Protein AF-A0A3C1YCY9-F1 (afdb_monomer_lite)

Sequence (108 aa):
TGCSTFREPEIKVVTQIEKTKVPIVARPKPIDLVDTRVYVVTKDNYESFVKEFTEEHGELAYVVLSMKDYENLAINIADLRRYIEQQTEIIVYYENAVKPNPADDTSK

pLDDT: mean 82.08, std 13.17, range [40.16, 96.12]

Secondary structure (DSSP, 8-state):
------PPP------------PPPPPPPPPP-----------TTTHHHHHHHHHHHHSS-------HHHHHHHHHHHHHHHHHHHHHHHHHHHHHHHHSPPTTTGGG-

Structure (mmCIF, N/CA/C/O backbone):
data_AF-A0A3C1YCY9-F1
#
_entry.id   AF-A0A3C1YCY9-F1
#
loop_
_atom_site.group_PDB
_atom_site.id
_atom_site.type_symbol
_atom_site.label_atom_id
_atom_site.label_alt_id
_atom_site.label_comp_id
_atom_site.label_a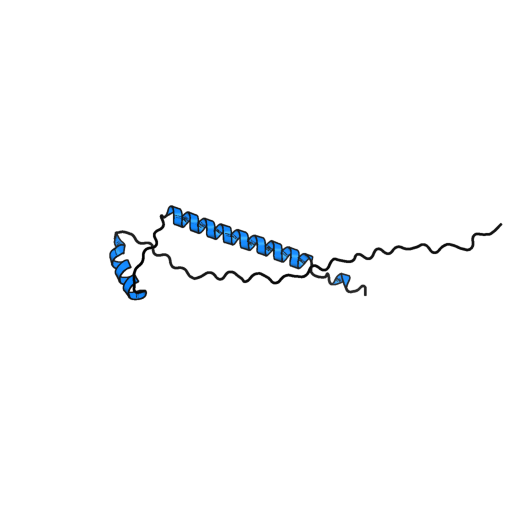sym_id
_atom_site.label_entity_id
_atom_site.label_seq_id
_atom_site.pdbx_PDB_ins_code
_atom_site.Cartn_x
_atom_site.Cartn_y
_atom_site.Cartn_z
_atom_site.occupancy
_atom_site.B_iso_or_equiv
_atom_site.auth_seq_id
_atom_site.auth_comp_id
_atom_site.auth_asym_id
_atom_site.auth_atom_id
_atom_site.pdbx_PDB_model_num
ATOM 1 N N . THR A 1 1 ? 60.550 -8.001 -68.224 1.00 45.94 1 THR A N 1
ATOM 2 C CA . THR A 1 1 ? 59.792 -6.792 -67.839 1.00 45.94 1 THR A CA 1
ATOM 3 C C . THR A 1 1 ? 58.323 -7.078 -68.053 1.00 45.94 1 THR A C 1
ATOM 5 O O . THR A 1 1 ? 57.990 -7.508 -69.144 1.00 45.94 1 THR A O 1
ATOM 8 N N . GLY A 1 2 ? 57.475 -6.891 -67.039 1.00 48.31 2 GLY A N 1
ATOM 9 C CA . GLY A 1 2 ? 56.016 -6.837 -67.216 1.00 48.31 2 GLY A CA 1
ATOM 10 C C . GLY A 1 2 ? 55.253 -8.152 -67.034 1.00 48.31 2 GLY A C 1
ATOM 11 O O . GLY A 1 2 ? 54.862 -8.777 -68.008 1.00 48.31 2 GLY A O 1
ATOM 12 N N . CYS A 1 3 ? 54.964 -8.515 -65.783 1.00 57.62 3 CYS A N 1
ATOM 13 C CA . CYS A 1 3 ? 53.867 -9.427 -65.437 1.00 57.62 3 CYS A CA 1
ATOM 14 C C . CYS A 1 3 ? 53.097 -8.839 -64.238 1.00 57.62 3 CYS A C 1
ATOM 16 O O . CYS A 1 3 ? 53.050 -9.416 -63.161 1.00 57.62 3 CYS A O 1
ATOM 18 N N . SER A 1 4 ? 52.600 -7.607 -64.391 1.00 57.34 4 SER A N 1
ATOM 19 C CA . SER A 1 4 ? 51.994 -6.815 -63.305 1.00 57.34 4 SER A CA 1
ATOM 20 C C . SER A 1 4 ? 50.595 -6.279 -63.640 1.00 57.34 4 SER A C 1
ATOM 22 O O . SER A 1 4 ? 50.161 -5.293 -63.052 1.00 57.34 4 SER A O 1
ATOM 24 N N . THR A 1 5 ? 49.892 -6.873 -64.606 1.00 61.25 5 THR A N 1
ATOM 25 C CA . THR A 1 5 ? 48.594 -6.363 -65.093 1.00 61.25 5 THR A CA 1
ATOM 26 C C . THR A 1 5 ? 47.360 -7.018 -64.478 1.00 61.25 5 THR A C 1
ATOM 28 O O . THR A 1 5 ? 46.266 -6.506 -64.690 1.00 61.25 5 THR A O 1
ATOM 31 N N . PHE A 1 6 ? 47.489 -8.070 -63.668 1.00 61.72 6 PHE A N 1
ATOM 32 C CA . PHE A 1 6 ? 46.357 -8.608 -62.910 1.00 61.72 6 PHE A CA 1
ATOM 33 C C . PHE A 1 6 ? 46.451 -8.153 -61.456 1.00 61.72 6 PHE A C 1
ATOM 35 O O . PHE A 1 6 ? 47.137 -8.758 -60.639 1.00 61.72 6 PHE A O 1
ATOM 42 N N . ARG A 1 7 ? 45.784 -7.035 -61.153 1.00 68.25 7 ARG A N 1
ATOM 43 C CA . ARG A 1 7 ? 45.455 -6.672 -59.772 1.00 68.25 7 ARG A CA 1
ATOM 44 C C . ARG A 1 7 ? 44.339 -7.600 -59.309 1.00 68.25 7 ARG A C 1
ATOM 46 O O . ARG A 1 7 ? 43.274 -7.620 -59.923 1.00 68.25 7 ARG A O 1
ATOM 53 N N . GLU A 1 8 ? 44.596 -8.365 -58.256 1.00 65.81 8 GLU A N 1
ATOM 54 C CA . GLU A 1 8 ? 43.551 -9.118 -57.568 1.00 65.81 8 GLU A CA 1
ATOM 55 C C . GLU A 1 8 ? 42.494 -8.135 -57.042 1.00 65.81 8 GLU A C 1
ATOM 57 O O . GLU A 1 8 ? 42.855 -7.059 -56.552 1.00 65.81 8 GLU A O 1
ATOM 62 N N . PRO A 1 9 ? 41.192 -8.441 -57.188 1.00 69.50 9 PRO A N 1
ATOM 63 C CA . PRO A 1 9 ? 40.148 -7.558 -56.698 1.00 69.50 9 PRO A CA 1
ATOM 64 C C . PRO A 1 9 ? 40.280 -7.426 -55.180 1.00 69.50 9 PRO A C 1
ATOM 66 O O . PRO A 1 9 ? 40.227 -8.415 -54.451 1.00 69.50 9 PRO A O 1
ATOM 69 N N . GLU A 1 10 ? 40.458 -6.194 -54.704 1.00 68.69 10 GLU A N 1
ATOM 70 C CA . GLU A 1 10 ? 40.487 -5.891 -53.277 1.00 68.69 10 GLU A CA 1
ATOM 71 C C . GLU A 1 10 ? 39.133 -6.279 -52.674 1.00 68.69 10 GLU A C 1
ATOM 73 O O . GLU A 1 10 ? 38.099 -5.675 -5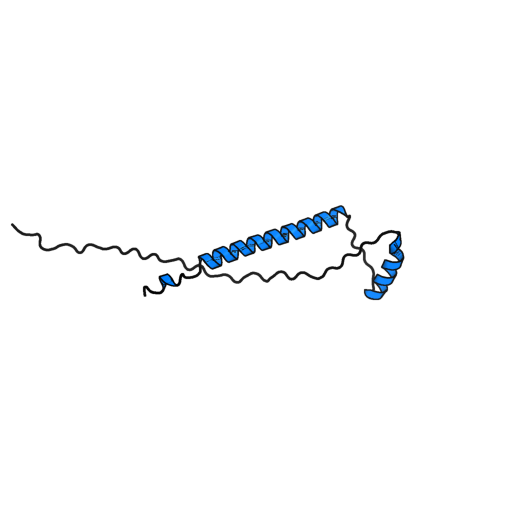2.975 1.00 68.69 10 GLU A O 1
ATOM 78 N N . ILE A 1 11 ? 39.125 -7.327 -51.848 1.00 65.56 11 ILE A N 1
ATOM 79 C CA . ILE A 1 11 ? 37.921 -7.806 -51.170 1.00 65.56 11 ILE A CA 1
ATOM 80 C C . ILE A 1 11 ? 37.538 -6.752 -50.130 1.00 65.56 11 ILE A C 1
ATOM 82 O O . ILE A 1 11 ? 38.013 -6.749 -48.994 1.00 65.56 11 ILE A O 1
ATOM 86 N N . LYS A 1 12 ? 36.687 -5.813 -50.542 1.00 71.25 12 LYS A N 1
ATOM 87 C CA . LYS A 1 12 ? 36.145 -4.778 -49.670 1.00 71.25 12 LYS A CA 1
ATOM 88 C C . LYS A 1 12 ? 35.063 -5.413 -48.805 1.00 71.25 12 LYS A C 1
ATOM 90 O O . LYS A 1 12 ? 33.897 -5.467 -49.185 1.00 71.25 12 LYS A O 1
ATOM 95 N N . VAL A 1 13 ? 35.469 -5.942 -47.655 1.00 71.00 13 VAL A N 1
ATOM 96 C CA . VAL A 1 13 ? 34.545 -6.468 -46.647 1.00 71.00 13 VAL A CA 1
ATOM 97 C C . VAL A 1 13 ? 33.721 -5.310 -46.083 1.00 71.00 13 VAL A C 1
ATOM 99 O O . VAL A 1 13 ? 34.159 -4.562 -45.214 1.00 71.00 13 VAL A O 1
ATOM 102 N N . VAL A 1 14 ? 32.529 -5.105 -46.642 1.00 74.50 14 VAL A N 1
ATOM 103 C CA . VAL A 1 14 ? 31.554 -4.165 -46.090 1.00 74.50 14 VAL A CA 1
ATOM 104 C C . VAL A 1 14 ? 30.913 -4.856 -44.895 1.00 74.50 14 VAL A C 1
ATOM 106 O O . VAL A 1 14 ? 30.135 -5.795 -45.049 1.00 74.50 14 VAL A O 1
ATOM 109 N N . THR A 1 15 ? 31.269 -4.421 -43.692 1.00 73.88 15 THR A N 1
ATOM 110 C CA . THR A 1 15 ? 30.628 -4.888 -42.467 1.00 73.88 15 THR A CA 1
ATOM 111 C C . THR A 1 15 ? 29.237 -4.269 -42.371 1.00 73.88 15 THR A C 1
ATOM 113 O O . THR A 1 15 ? 29.081 -3.082 -42.087 1.00 73.88 15 THR A O 1
ATOM 116 N N . GLN A 1 16 ? 28.205 -5.071 -42.636 1.00 71.25 16 GLN A N 1
ATOM 117 C CA . GLN A 1 16 ? 26.827 -4.660 -42.400 1.00 71.25 16 GLN A CA 1
ATOM 118 C C . GLN A 1 16 ? 26.506 -4.869 -40.919 1.00 71.25 16 GLN A C 1
ATOM 120 O O . GLN A 1 16 ? 26.597 -5.981 -40.402 1.00 71.25 16 GLN A O 1
ATOM 125 N N . ILE A 1 17 ? 26.170 -3.787 -40.218 1.00 74.56 17 ILE A N 1
ATOM 126 C CA . ILE A 1 17 ? 25.755 -3.857 -38.816 1.00 74.56 17 ILE A CA 1
ATOM 127 C C . ILE A 1 17 ? 24.306 -4.348 -38.796 1.00 74.56 17 ILE A C 1
ATOM 129 O O . ILE A 1 17 ? 23.374 -3.568 -38.991 1.00 74.56 17 ILE A O 1
ATOM 133 N N . GLU A 1 18 ? 24.109 -5.647 -38.588 1.00 71.62 18 GLU A N 1
ATOM 134 C CA . GLU A 1 18 ? 22.776 -6.206 -38.389 1.00 71.62 18 GLU A CA 1
ATOM 135 C C . GLU A 1 18 ? 22.340 -5.974 -36.937 1.00 71.62 18 GLU A C 1
ATOM 137 O O . GLU A 1 18 ? 22.895 -6.540 -35.994 1.00 71.62 18 GLU A O 1
ATOM 142 N N . LYS A 1 19 ? 21.357 -5.090 -36.735 1.00 69.62 19 LYS A N 1
ATOM 143 C CA . LYS A 1 19 ? 20.778 -4.852 -35.409 1.00 69.62 19 LYS A CA 1
ATOM 144 C C . LYS A 1 19 ? 19.884 -6.031 -35.027 1.00 69.62 19 LYS A C 1
ATOM 146 O O . LYS A 1 19 ? 18.892 -6.301 -35.706 1.00 69.62 19 LYS A O 1
ATOM 151 N N . THR A 1 20 ? 20.192 -6.687 -33.909 1.00 71.06 20 THR A N 1
ATOM 152 C CA . THR A 1 20 ? 19.331 -7.723 -33.326 1.00 71.06 20 THR A CA 1
ATOM 153 C C . THR A 1 20 ? 17.949 -7.143 -33.027 1.00 71.06 20 THR A C 1
ATOM 155 O O . THR A 1 20 ? 17.809 -6.230 -32.212 1.00 71.06 20 THR A O 1
ATOM 158 N N . LYS A 1 21 ? 16.912 -7.673 -33.682 1.00 72.88 21 LYS A N 1
ATOM 159 C CA . LYS A 1 21 ? 15.519 -7.284 -33.434 1.00 72.88 21 LYS A CA 1
ATOM 160 C C . LYS A 1 21 ? 15.047 -7.908 -32.126 1.00 72.88 21 LYS A C 1
ATOM 162 O O . LYS A 1 21 ? 14.745 -9.098 -32.079 1.00 72.88 21 LYS A O 1
ATOM 167 N N . VAL A 1 22 ? 14.983 -7.105 -31.069 1.00 75.94 22 VAL A N 1
ATOM 168 C CA . VAL A 1 22 ? 14.400 -7.533 -29.795 1.00 75.94 22 VAL A CA 1
ATOM 169 C C . VAL A 1 22 ? 12.877 -7.372 -29.887 1.00 75.94 22 VAL A C 1
ATOM 171 O O . VAL A 1 22 ? 12.408 -6.274 -30.194 1.00 75.94 22 VAL A O 1
ATOM 174 N N . PRO A 1 23 ? 12.086 -8.437 -29.670 1.00 72.62 23 PRO A N 1
ATOM 175 C CA . PRO A 1 23 ? 10.634 -8.326 -29.675 1.00 72.62 23 PRO A CA 1
ATOM 176 C C . PRO A 1 23 ? 10.166 -7.493 -28.477 1.00 72.62 23 PRO A C 1
ATOM 178 O O . PRO A 1 23 ? 10.596 -7.714 -27.346 1.00 72.62 23 PRO A O 1
ATOM 181 N N . ILE A 1 24 ? 9.262 -6.546 -28.724 1.00 72.00 24 ILE A N 1
ATOM 182 C CA . ILE A 1 24 ? 8.628 -5.755 -27.666 1.00 72.00 24 ILE A CA 1
ATOM 183 C C . ILE A 1 24 ? 7.577 -6.646 -27.000 1.00 72.00 24 ILE A C 1
ATOM 185 O O . ILE A 1 24 ? 6.625 -7.086 -27.646 1.00 72.00 24 ILE A O 1
ATOM 189 N N . VAL A 1 25 ? 7.774 -6.947 -25.719 1.00 78.31 25 VAL A N 1
ATOM 190 C CA . VAL A 1 25 ? 6.822 -7.727 -24.919 1.00 78.31 25 VAL A CA 1
ATOM 191 C C . VAL A 1 25 ? 5.653 -6.825 -24.516 1.00 78.31 25 VAL A C 1
ATOM 193 O O . VAL A 1 25 ? 5.830 -5.630 -24.290 1.00 78.31 25 VAL A O 1
ATOM 196 N N . ALA A 1 26 ? 4.445 -7.385 -24.436 1.00 77.94 26 ALA A N 1
ATOM 197 C CA . ALA A 1 26 ? 3.278 -6.642 -23.972 1.00 77.94 26 ALA A CA 1
ATOM 198 C C . ALA A 1 26 ? 3.477 -6.145 -22.530 1.00 77.94 26 ALA A C 1
ATOM 200 O O . ALA A 1 26 ? 3.989 -6.872 -21.675 1.00 77.94 26 ALA A O 1
ATOM 201 N N . ARG A 1 27 ? 3.046 -4.909 -22.258 1.00 81.62 27 ARG A N 1
ATOM 202 C CA . ARG A 1 27 ? 3.123 -4.327 -20.914 1.00 81.62 27 ARG A CA 1
ATOM 203 C C . ARG A 1 27 ? 2.273 -5.126 -19.920 1.00 81.62 27 ARG A C 1
ATOM 205 O O . ARG A 1 27 ? 1.208 -5.625 -20.298 1.00 81.62 27 ARG A O 1
ATOM 212 N N . PRO A 1 28 ? 2.705 -5.224 -18.651 1.00 82.62 28 PRO A N 1
ATOM 213 C CA . PRO A 1 28 ? 1.887 -5.829 -17.612 1.00 82.62 28 PRO A CA 1
ATOM 214 C C . PRO A 1 28 ? 0.578 -5.050 -17.445 1.00 82.62 28 PRO A C 1
ATOM 216 O O . PRO A 1 28 ? 0.510 -3.847 -17.712 1.00 82.62 28 PRO A O 1
ATOM 219 N N . LYS A 1 29 ? -0.469 -5.746 -16.991 1.00 84.31 29 LYS A N 1
ATOM 220 C CA . LYS A 1 29 ? -1.750 -5.109 -16.678 1.00 84.31 29 LYS A CA 1
ATOM 221 C C . LYS A 1 29 ? -1.509 -3.999 -15.638 1.00 84.31 29 LYS A C 1
ATOM 223 O O . LYS A 1 29 ? -0.815 -4.265 -14.654 1.00 84.31 29 LYS A O 1
ATOM 228 N N . PRO A 1 30 ? -2.053 -2.785 -15.838 1.00 80.56 30 PRO A N 1
ATOM 229 C CA . PRO A 1 30 ? -1.911 -1.716 -14.859 1.00 80.56 30 PRO A CA 1
ATOM 230 C C . PRO A 1 30 ? -2.521 -2.134 -13.520 1.00 80.56 30 PRO A C 1
ATOM 232 O O . PRO A 1 30 ? -3.498 -2.889 -13.482 1.00 80.56 30 PRO A O 1
ATOM 235 N N . ILE A 1 31 ? -1.927 -1.645 -12.431 1.00 80.81 31 ILE A N 1
ATOM 236 C CA . ILE A 1 31 ? -2.476 -1.846 -11.095 1.00 80.81 31 ILE A CA 1
ATOM 237 C C . ILE A 1 31 ? -3.753 -1.019 -10.954 1.00 80.81 31 ILE A C 1
ATOM 239 O O . ILE A 1 31 ? -3.769 0.167 -11.279 1.00 80.81 31 ILE A O 1
ATOM 243 N N . ASP A 1 32 ? -4.818 -1.665 -10.495 1.00 82.25 32 ASP A N 1
ATOM 244 C CA . ASP A 1 32 ? -6.078 -1.015 -10.157 1.00 82.25 32 ASP A CA 1
ATOM 245 C C . ASP A 1 32 ? -6.203 -1.027 -8.635 1.00 82.25 32 ASP A C 1
ATOM 247 O O . ASP A 1 32 ? -6.188 -2.094 -8.014 1.00 82.25 32 ASP A O 1
ATOM 251 N N . LEU A 1 33 ? -6.204 0.160 -8.030 1.00 82.12 33 LEU A N 1
ATOM 252 C CA . LEU A 1 33 ? -6.253 0.303 -6.580 1.00 82.12 33 LEU A CA 1
ATOM 253 C C . LEU A 1 33 ? -7.710 0.414 -6.152 1.00 82.12 33 LEU A C 1
ATOM 255 O O . LEU A 1 33 ? -8.426 1.314 -6.583 1.00 82.12 33 LEU A O 1
ATOM 259 N N . VAL A 1 34 ? -8.133 -0.492 -5.275 1.00 85.19 34 VAL A N 1
ATOM 260 C CA . VAL A 1 34 ? -9.479 -0.459 -4.704 1.00 85.19 34 VAL A CA 1
ATOM 261 C C . VAL A 1 34 ? -9.577 0.707 -3.723 1.00 85.19 34 VAL A C 1
ATOM 263 O O . VAL A 1 34 ? -8.720 0.860 -2.848 1.00 85.19 34 VAL A O 1
ATOM 266 N N . ASP A 1 35 ? -10.638 1.504 -3.847 1.00 85.06 35 ASP A N 1
ATOM 267 C CA . ASP A 1 35 ? -10.937 2.565 -2.889 1.00 85.06 35 ASP A CA 1
ATOM 268 C C . ASP A 1 35 ? -11.217 1.952 -1.511 1.00 85.06 35 ASP A C 1
ATOM 270 O O . ASP A 1 35 ? -12.179 1.207 -1.318 1.00 85.06 35 ASP A O 1
ATOM 274 N N . THR A 1 36 ? -10.316 2.211 -0.567 1.00 86.19 36 THR A N 1
ATOM 275 C CA . THR A 1 36 ? -10.332 1.601 0.762 1.00 86.19 36 THR A CA 1
ATOM 276 C C . THR A 1 36 ? -10.539 2.690 1.802 1.00 86.19 36 THR A C 1
ATOM 278 O O . THR A 1 36 ? -9.713 3.592 1.943 1.00 86.19 36 THR A O 1
ATOM 281 N N . ARG A 1 37 ? -11.632 2.595 2.565 1.00 87.88 37 ARG A N 1
ATOM 282 C CA . ARG A 1 37 ? -11.961 3.538 3.643 1.00 87.88 37 ARG A CA 1
ATOM 283 C C . ARG A 1 37 ? -11.410 3.034 4.974 1.00 87.88 37 ARG A C 1
ATOM 285 O O . ARG A 1 37 ? -11.627 1.881 5.337 1.00 87.88 37 ARG A O 1
ATOM 292 N N . VAL A 1 38 ? -10.720 3.905 5.709 1.00 88.31 38 VAL A N 1
ATOM 293 C CA . VAL A 1 38 ? -10.163 3.599 7.035 1.00 88.31 38 VAL A CA 1
ATOM 294 C C . VAL A 1 38 ? -10.933 4.387 8.091 1.00 88.31 38 VAL A C 1
ATOM 296 O O . VAL A 1 38 ? -10.985 5.613 8.031 1.00 88.31 38 VAL A O 1
ATOM 299 N N . TYR A 1 39 ? -11.509 3.684 9.067 1.00 89.75 39 TYR A N 1
ATOM 300 C CA . TYR A 1 39 ? -12.213 4.286 10.199 1.00 89.75 39 TYR A CA 1
ATOM 301 C C . TYR A 1 39 ? -11.332 4.235 11.447 1.00 89.75 39 TYR A C 1
ATOM 303 O O . TYR A 1 39 ? -10.808 3.180 11.803 1.00 89.75 39 TYR A O 1
ATOM 311 N N . VAL A 1 40 ? -11.183 5.374 12.126 1.00 89.62 40 VAL A N 1
ATOM 312 C CA . VAL A 1 40 ? -10.456 5.458 13.398 1.00 89.62 40 VAL A CA 1
ATOM 313 C C . VAL A 1 40 ? -11.465 5.468 14.536 1.00 89.62 40 VAL A C 1
ATOM 315 O O . VAL A 1 40 ? -12.226 6.422 14.711 1.00 89.62 40 VAL A O 1
ATOM 318 N N . VAL A 1 41 ? -11.465 4.389 15.313 1.00 91.44 41 VAL A N 1
ATOM 319 C CA . VAL A 1 41 ? -12.417 4.178 16.402 1.00 91.44 41 VAL A CA 1
ATOM 320 C C . VAL A 1 41 ? -11.697 4.336 17.737 1.00 91.44 41 VAL A C 1
ATOM 322 O O . VAL A 1 41 ? -10.692 3.676 18.004 1.00 91.44 41 VAL A O 1
ATOM 325 N N . THR A 1 42 ? -12.202 5.237 18.571 1.00 92.50 42 THR A N 1
ATOM 326 C CA . THR A 1 42 ? -11.767 5.464 19.948 1.00 92.50 42 THR A CA 1
ATOM 327 C C . THR A 1 42 ? -12.871 5.037 20.911 1.00 92.50 42 THR A C 1
ATOM 329 O O . THR A 1 42 ? -13.979 4.680 20.515 1.00 92.50 42 THR A O 1
ATOM 332 N N . LYS A 1 43 ? -12.585 5.082 22.213 1.00 94.12 43 LYS A N 1
ATOM 333 C CA . LYS A 1 43 ? -13.583 4.761 23.238 1.00 94.12 43 LYS A CA 1
ATOM 334 C C . LYS A 1 43 ? -14.826 5.655 23.144 1.00 94.12 43 LYS A C 1
ATOM 336 O O . LYS A 1 43 ? -15.927 5.177 23.387 1.00 94.12 43 LYS A O 1
ATOM 341 N N . ASP A 1 44 ? -14.645 6.919 22.774 1.00 96.12 44 ASP A N 1
ATOM 342 C CA . ASP A 1 44 ? -15.709 7.923 22.814 1.00 96.12 44 ASP A CA 1
ATOM 343 C C . ASP A 1 44 ? -16.672 7.820 21.620 1.00 96.12 44 ASP A C 1
ATOM 345 O O . ASP A 1 44 ? -17.817 8.247 21.730 1.00 96.12 44 ASP A O 1
ATOM 349 N N . ASN A 1 45 ? -16.237 7.242 20.491 1.00 94.81 45 ASN A N 1
ATOM 350 C CA . ASN A 1 45 ? -17.047 7.113 19.270 1.00 94.81 45 ASN A CA 1
ATOM 351 C C . ASN A 1 45 ? -17.460 5.665 18.944 1.00 94.81 45 ASN A C 1
ATOM 353 O O . ASN A 1 45 ? -18.086 5.423 17.913 1.00 94.81 45 ASN A O 1
ATOM 357 N N . TYR A 1 46 ? -17.113 4.704 19.804 1.00 94.81 46 TYR A N 1
ATOM 358 C CA . TYR A 1 46 ? -17.331 3.283 19.543 1.00 94.81 46 TYR A CA 1
ATOM 359 C C . TYR A 1 46 ? -18.814 2.941 19.364 1.00 94.81 46 TYR A C 1
ATOM 361 O O . TYR A 1 46 ? -19.182 2.292 18.389 1.00 94.81 46 TYR A O 1
ATOM 369 N N . GLU A 1 47 ? -19.681 3.409 20.267 1.00 94.88 47 GLU A N 1
ATOM 370 C CA . GLU A 1 47 ? -21.112 3.080 20.223 1.00 94.88 47 GLU A CA 1
ATOM 371 C C . GLU A 1 47 ? -21.808 3.651 18.981 1.00 94.88 47 GLU A C 1
ATOM 373 O O . GLU A 1 47 ? -22.591 2.950 18.336 1.00 94.88 47 GLU A O 1
ATOM 378 N N . SER A 1 48 ? -21.494 4.896 18.607 1.00 94.25 48 SER A N 1
ATOM 379 C CA . SER A 1 48 ? -22.023 5.509 17.384 1.00 94.25 48 SER A CA 1
ATOM 380 C C . SER A 1 48 ? -21.501 4.802 16.137 1.00 94.25 48 SER A C 1
ATOM 382 O O . SER A 1 48 ? -22.284 4.502 15.241 1.00 94.25 48 SER A O 1
ATOM 384 N N . PHE A 1 49 ? -20.209 4.455 16.114 1.00 94.75 49 PHE A N 1
ATOM 385 C CA . PHE A 1 49 ? -19.603 3.734 14.998 1.00 94.75 49 PHE A CA 1
ATOM 386 C C . PHE A 1 49 ? -20.263 2.372 14.771 1.00 94.75 49 PHE A C 1
ATOM 388 O O . PHE A 1 49 ? -20.636 2.062 13.646 1.00 94.75 49 PHE A O 1
ATOM 395 N N . VAL A 1 50 ? -20.449 1.570 15.825 1.00 94.31 50 VAL A N 1
ATOM 396 C CA . VAL A 1 50 ? -21.082 0.245 15.709 1.00 94.31 50 VAL A CA 1
ATOM 397 C C . VAL A 1 50 ? -22.486 0.368 15.125 1.00 94.31 50 VAL A C 1
ATOM 399 O O . VAL A 1 50 ? -22.844 -0.409 14.240 1.00 94.31 50 VAL A O 1
ATOM 402 N N . LYS A 1 51 ? -23.267 1.352 15.585 1.00 94.69 51 LYS A N 1
ATOM 403 C CA . LYS A 1 51 ? -24.625 1.581 15.089 1.00 94.69 51 LYS A CA 1
ATOM 404 C C . LYS A 1 51 ? -24.625 1.954 13.603 1.00 94.69 51 LYS A C 1
ATOM 406 O O . LYS A 1 51 ? -25.263 1.267 12.814 1.00 94.69 51 LYS A O 1
ATOM 411 N N . GLU A 1 52 ? -23.885 2.995 13.230 1.00 93.19 52 GLU A N 1
ATOM 412 C CA . GLU A 1 52 ? -23.840 3.505 11.853 1.00 93.19 52 GLU A CA 1
ATOM 413 C C . GLU A 1 52 ? -23.269 2.466 10.879 1.00 93.19 52 GLU A C 1
ATOM 415 O O . GLU A 1 52 ? -23.831 2.232 9.810 1.00 93.19 52 GLU A O 1
ATOM 420 N N . PHE A 1 53 ? -22.197 1.775 11.274 1.00 94.25 53 PHE A N 1
ATOM 421 C CA . PHE A 1 53 ? -21.556 0.764 10.437 1.00 94.25 53 PHE A CA 1
ATOM 422 C C . PHE A 1 53 ? -22.465 -0.448 10.206 1.00 94.25 53 PHE A C 1
ATOM 424 O O . PHE A 1 53 ? -22.540 -0.959 9.091 1.00 94.25 53 PHE A O 1
ATOM 431 N N . THR A 1 54 ? -23.182 -0.899 11.240 1.00 94.00 54 THR A N 1
ATOM 432 C CA . THR A 1 54 ? -24.120 -2.029 11.121 1.00 94.00 54 THR A CA 1
ATOM 433 C C . THR A 1 54 ? -25.330 -1.651 10.258 1.00 94.00 54 THR A C 1
ATOM 435 O O . THR A 1 54 ? -25.804 -2.465 9.468 1.00 94.00 54 THR A O 1
ATOM 438 N N . GLU A 1 55 ? -25.815 -0.408 10.363 1.00 95.25 55 GLU A N 1
ATOM 439 C CA . GLU A 1 55 ? -26.908 0.111 9.529 1.00 95.25 55 GLU A CA 1
ATOM 440 C C . GLU A 1 55 ? -26.512 0.225 8.043 1.00 95.25 55 GLU A C 1
ATOM 442 O O . GLU A 1 55 ? -27.327 -0.097 7.176 1.00 95.25 55 GLU A O 1
ATOM 447 N N . GLU A 1 56 ? -25.276 0.638 7.731 1.00 92.69 56 GLU A N 1
ATOM 448 C CA . GLU A 1 56 ? -24.797 0.793 6.344 1.00 92.69 56 GLU A CA 1
ATOM 449 C C . GLU A 1 56 ? -24.320 -0.529 5.713 1.00 92.69 56 GLU A C 1
ATOM 451 O O . GLU A 1 56 ? -24.527 -0.763 4.519 1.00 92.69 56 GLU A O 1
ATOM 456 N N . HIS A 1 57 ? -23.659 -1.395 6.488 1.00 90.19 57 HIS A N 1
ATOM 457 C CA . HIS A 1 57 ? -22.894 -2.535 5.963 1.00 90.19 57 HIS A CA 1
ATOM 458 C C . HIS A 1 57 ? -23.355 -3.911 6.468 1.00 90.19 57 HIS A C 1
ATOM 460 O O . HIS A 1 57 ? -22.901 -4.930 5.942 1.00 90.19 57 HIS A O 1
ATOM 466 N N . GLY A 1 58 ? -24.281 -3.973 7.429 1.00 91.31 58 GLY A N 1
ATOM 467 C CA . GLY A 1 58 ? -24.802 -5.227 7.971 1.00 91.31 58 GLY A CA 1
ATOM 468 C C . GLY A 1 58 ? -23.954 -5.770 9.120 1.00 91.31 58 GLY A C 1
ATOM 469 O O . GLY A 1 58 ? -23.876 -5.160 10.176 1.00 91.31 58 GLY A O 1
ATOM 470 N N . GLU A 1 59 ? -23.369 -6.957 8.967 1.00 90.69 59 GLU A N 1
ATOM 471 C CA . GLU A 1 59 ? -22.651 -7.621 10.063 1.00 90.69 59 GLU A CA 1
ATOM 472 C C . GLU A 1 59 ? -21.281 -6.981 10.343 1.00 90.69 59 GLU A C 1
ATOM 474 O O . GLU A 1 59 ? -20.537 -6.619 9.431 1.00 90.69 59 GLU A O 1
ATOM 479 N N . LEU A 1 60 ? -20.930 -6.869 11.627 1.00 89.38 60 LEU A N 1
ATOM 480 C CA . LEU A 1 60 ? -19.693 -6.240 12.074 1.00 89.38 60 LEU A CA 1
ATOM 481 C C . LEU A 1 60 ? -18.616 -7.283 12.393 1.00 89.38 60 LEU A C 1
ATOM 483 O O . LEU A 1 60 ? -18.750 -8.071 13.329 1.00 8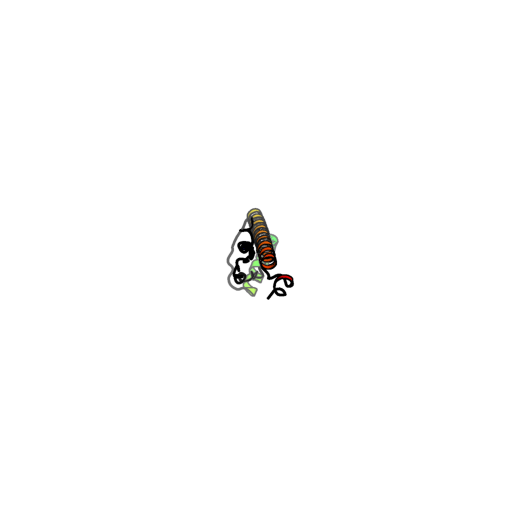9.38 60 LEU A O 1
ATOM 487 N N . ALA A 1 61 ? -17.505 -7.225 11.662 1.00 90.06 61 ALA A N 1
ATOM 488 C CA . ALA A 1 61 ? -16.297 -7.996 11.932 1.00 90.06 61 ALA A CA 1
ATOM 489 C C . ALA A 1 61 ? -15.102 -7.054 12.111 1.00 90.06 61 ALA A C 1
ATOM 491 O O . ALA A 1 61 ? -14.937 -6.089 11.366 1.00 90.06 61 ALA A O 1
ATOM 492 N N . TYR A 1 62 ? -14.247 -7.345 13.090 1.00 89.19 62 TYR A N 1
ATOM 493 C CA . TYR A 1 62 ? -13.089 -6.511 13.398 1.00 89.19 62 TYR A CA 1
ATOM 494 C C . TYR A 1 62 ? -11.807 -7.119 12.839 1.00 89.19 62 TYR A C 1
ATOM 496 O O . TYR A 1 62 ? -11.432 -8.238 13.185 1.00 89.19 62 TYR A O 1
ATOM 504 N N . VAL A 1 63 ? -11.089 -6.331 12.043 1.00 88.69 63 VAL A N 1
ATOM 505 C CA . VAL A 1 63 ? -9.676 -6.557 11.733 1.00 88.69 63 VAL A CA 1
ATOM 506 C C . VAL A 1 63 ? -8.900 -5.453 12.432 1.00 88.69 63 VAL A C 1
ATOM 508 O O . VAL A 1 63 ? -9.100 -4.275 12.144 1.00 88.69 63 VAL A O 1
ATOM 511 N N . VAL A 1 64 ? -8.055 -5.824 13.393 1.00 90.56 64 VAL A N 1
ATOM 512 C CA . VAL A 1 64 ? -7.371 -4.860 14.260 1.00 90.56 64 VAL A CA 1
ATOM 513 C C . VAL A 1 64 ? -5.884 -4.854 13.949 1.00 90.56 64 VAL A C 1
ATOM 515 O O . VAL A 1 64 ? -5.231 -5.895 13.967 1.00 90.56 64 VAL A O 1
ATOM 518 N N . LEU A 1 65 ? -5.355 -3.660 13.698 1.00 90.81 65 LEU A N 1
ATOM 519 C CA . LEU A 1 65 ? -3.930 -3.388 13.567 1.00 90.81 65 LEU A CA 1
ATOM 520 C C . LEU A 1 65 ? -3.529 -2.390 14.652 1.00 90.81 65 LEU A C 1
ATOM 522 O O . LEU A 1 65 ? -4.297 -1.480 14.978 1.00 90.81 65 LEU A O 1
ATOM 526 N N . SER A 1 66 ? -2.323 -2.532 15.204 1.00 93.38 66 SER A N 1
ATOM 527 C CA . SER A 1 66 ? -1.763 -1.447 16.011 1.00 93.38 66 SER A CA 1
ATOM 528 C C . SER A 1 66 ? -1.458 -0.243 15.108 1.00 93.38 66 SER A C 1
ATOM 530 O O . SER A 1 66 ? -1.226 -0.405 13.908 1.00 93.38 66 SER A O 1
ATOM 532 N N . MET A 1 67 ? -1.419 0.971 15.669 1.00 89.94 67 MET A N 1
ATOM 533 C CA . MET A 1 67 ? -1.076 2.172 14.885 1.00 89.94 67 MET A CA 1
ATOM 534 C C . MET A 1 67 ? 0.287 2.029 14.201 1.00 89.94 67 MET A C 1
ATOM 536 O O . MET A 1 67 ? 0.437 2.366 13.032 1.00 89.94 67 MET A O 1
ATOM 540 N N . LYS A 1 68 ? 1.253 1.425 14.900 1.00 93.56 68 LYS A N 1
ATOM 541 C CA . LYS A 1 68 ? 2.582 1.148 14.356 1.00 93.56 68 LYS A CA 1
ATOM 542 C C . LYS A 1 68 ? 2.538 0.170 13.179 1.00 93.56 68 LYS A C 1
ATOM 544 O O . LYS A 1 68 ? 3.258 0.355 12.204 1.00 93.56 68 LYS A O 1
ATOM 549 N N . ASP A 1 69 ? 1.701 -0.863 13.247 1.00 94.94 69 ASP A N 1
ATOM 550 C CA . ASP A 1 69 ? 1.573 -1.828 12.149 1.00 94.94 69 ASP A CA 1
ATOM 551 C C . ASP A 1 69 ? 0.886 -1.211 10.928 1.00 94.94 69 ASP A C 1
ATOM 553 O O . ASP A 1 69 ? 1.283 -1.493 9.798 1.00 94.94 69 ASP A O 1
ATOM 557 N N . TYR A 1 70 ? -0.091 -0.325 11.145 1.00 91.88 70 TYR A N 1
ATOM 558 C CA . TYR A 1 70 ? -0.715 0.442 10.068 1.00 91.88 70 TYR A CA 1
ATOM 559 C C . TYR A 1 70 ? 0.291 1.371 9.370 1.00 91.88 70 TYR A C 1
ATOM 561 O O . TYR A 1 70 ? 0.360 1.386 8.142 1.00 91.88 70 TYR A O 1
ATOM 569 N N . GLU A 1 71 ? 1.120 2.090 10.134 1.00 91.88 71 GLU A N 1
ATOM 570 C CA . GLU A 1 71 ? 2.202 2.918 9.585 1.00 91.88 71 GLU A CA 1
ATOM 571 C C . GLU A 1 71 ? 3.188 2.084 8.758 1.00 91.88 71 GLU A C 1
ATOM 573 O O . GLU A 1 71 ? 3.509 2.444 7.625 1.00 91.88 71 GLU A O 1
ATOM 578 N N . ASN A 1 72 ? 3.618 0.933 9.284 1.00 95.88 72 ASN A N 1
ATOM 579 C CA . ASN A 1 72 ? 4.511 0.024 8.566 1.00 95.88 72 ASN A CA 1
ATOM 580 C C . ASN A 1 72 ? 3.883 -0.472 7.255 1.00 95.88 72 ASN A C 1
ATOM 582 O O . ASN A 1 72 ? 4.554 -0.522 6.225 1.00 95.88 72 ASN A O 1
ATOM 586 N N . LEU A 1 73 ? 2.593 -0.819 7.270 1.00 93.25 73 LEU A N 1
ATOM 587 C CA . LEU A 1 73 ? 1.867 -1.235 6.072 1.00 93.25 73 LEU A CA 1
ATOM 588 C C . LEU A 1 73 ? 1.797 -0.102 5.042 1.00 93.25 73 LEU A C 1
ATOM 590 O O . LEU A 1 73 ? 2.053 -0.339 3.861 1.00 93.25 73 LEU A O 1
ATOM 594 N N . ALA A 1 74 ? 1.509 1.126 5.477 1.00 91.69 74 ALA A N 1
ATOM 595 C CA . ALA A 1 74 ? 1.469 2.291 4.597 1.00 91.69 74 ALA A CA 1
ATOM 596 C C . ALA A 1 74 ? 2.837 2.567 3.948 1.00 91.69 74 ALA A C 1
ATOM 598 O O . ALA A 1 74 ? 2.908 2.809 2.740 1.00 91.69 74 ALA A O 1
ATOM 599 N N . ILE A 1 75 ? 3.924 2.455 4.720 1.00 95.50 75 ILE A N 1
ATOM 600 C CA . ILE A 1 75 ? 5.299 2.581 4.212 1.00 95.50 75 ILE A CA 1
ATOM 601 C C . ILE A 1 75 ? 5.594 1.483 3.183 1.00 95.50 75 ILE A C 1
ATOM 603 O O . ILE A 1 75 ? 6.075 1.783 2.092 1.00 95.50 75 ILE A O 1
ATOM 607 N N . ASN A 1 76 ? 5.238 0.229 3.477 1.00 93.88 76 ASN A N 1
ATOM 608 C CA . ASN A 1 76 ? 5.449 -0.890 2.556 1.00 93.88 76 ASN A CA 1
ATOM 609 C C . ASN A 1 76 ? 4.715 -0.686 1.222 1.00 93.88 76 ASN A C 1
ATOM 611 O O . ASN A 1 76 ? 5.282 -0.939 0.160 1.00 93.88 76 ASN A O 1
ATOM 615 N N . ILE A 1 77 ? 3.468 -0.202 1.252 1.00 92.19 77 ILE A N 1
ATOM 616 C CA . ILE A 1 77 ? 2.704 0.098 0.030 1.00 92.19 77 ILE A CA 1
ATOM 617 C C . ILE A 1 77 ? 3.357 1.242 -0.756 1.00 92.19 77 ILE A C 1
ATOM 619 O O . ILE A 1 77 ? 3.458 1.160 -1.983 1.00 92.19 77 ILE A O 1
ATOM 623 N N . ALA A 1 78 ? 3.829 2.287 -0.074 1.00 93.00 78 ALA A N 1
ATOM 624 C CA . ALA A 1 78 ? 4.533 3.392 -0.720 1.00 93.00 78 ALA A CA 1
ATOM 625 C C . ALA A 1 78 ? 5.830 2.927 -1.406 1.00 93.00 78 ALA A C 1
ATOM 627 O O . ALA A 1 78 ? 6.095 3.309 -2.549 1.00 93.00 78 ALA A O 1
ATOM 628 N N . ASP A 1 79 ? 6.602 2.053 -0.758 1.00 95.31 79 ASP A N 1
ATOM 629 C CA . ASP A 1 79 ? 7.820 1.486 -1.341 1.00 95.31 79 ASP A CA 1
ATOM 630 C C . ASP A 1 79 ? 7.534 0.556 -2.523 1.00 95.31 79 ASP A C 1
ATOM 632 O O . ASP A 1 79 ? 8.235 0.619 -3.536 1.00 95.31 79 ASP A O 1
ATOM 636 N N . LEU A 1 80 ? 6.479 -0.260 -2.446 1.00 93.06 80 LEU A N 1
ATOM 637 C CA . LEU A 1 80 ? 6.038 -1.083 -3.574 1.00 93.06 80 LEU A CA 1
ATOM 638 C C . LEU A 1 80 ? 5.627 -0.223 -4.769 1.00 93.06 80 LEU A C 1
ATOM 640 O O . LEU A 1 80 ? 6.035 -0.506 -5.896 1.00 93.06 80 LEU A O 1
ATOM 644 N N . ARG A 1 81 ? 4.865 0.852 -4.535 1.00 90.50 81 ARG A N 1
ATOM 645 C CA . ARG A 1 81 ? 4.489 1.802 -5.588 1.00 90.50 81 ARG A CA 1
ATOM 646 C C . ARG A 1 81 ? 5.724 2.411 -6.246 1.00 90.50 81 ARG A C 1
ATOM 648 O O . ARG A 1 81 ? 5.844 2.362 -7.469 1.00 90.50 81 ARG A O 1
ATOM 655 N N . ARG A 1 82 ? 6.665 2.910 -5.440 1.00 92.88 82 ARG A N 1
ATOM 656 C CA . ARG A 1 82 ? 7.939 3.463 -5.919 1.00 92.88 82 ARG A CA 1
ATOM 657 C C . ARG A 1 82 ? 8.719 2.446 -6.754 1.00 92.88 82 ARG A C 1
ATOM 659 O O . ARG A 1 82 ? 9.232 2.788 -7.815 1.00 92.88 82 ARG A O 1
ATOM 666 N N . TYR A 1 83 ? 8.803 1.199 -6.294 1.00 93.75 83 TYR A N 1
ATOM 667 C CA . TYR A 1 83 ? 9.483 0.129 -7.022 1.00 93.75 83 TYR A CA 1
ATOM 668 C C . TYR A 1 83 ? 8.837 -0.131 -8.393 1.00 93.75 83 TYR A C 1
ATOM 670 O O . TYR A 1 83 ? 9.542 -0.211 -9.397 1.00 93.75 83 TYR A O 1
ATOM 678 N N . ILE A 1 84 ? 7.503 -0.205 -8.458 1.00 91.06 84 ILE A N 1
ATOM 679 C CA . ILE A 1 84 ? 6.759 -0.418 -9.712 1.00 91.06 84 ILE A CA 1
ATOM 680 C C . ILE A 1 84 ? 6.966 0.747 -10.693 1.00 91.06 84 ILE A C 1
ATOM 682 O O . 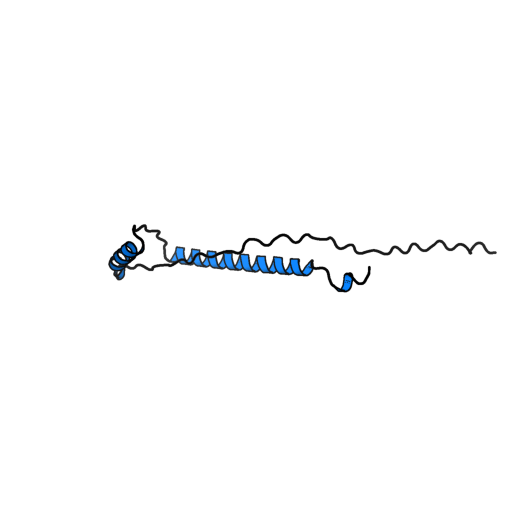ILE A 1 84 ? 7.175 0.519 -11.888 1.00 91.06 84 ILE A O 1
ATOM 686 N N . GLU A 1 85 ? 6.937 1.988 -10.203 1.00 89.81 85 GLU A N 1
ATOM 687 C CA . GLU A 1 85 ? 7.169 3.187 -11.018 1.00 89.81 85 GLU A CA 1
ATOM 688 C C . GLU A 1 85 ? 8.580 3.167 -11.635 1.00 89.81 85 GLU A C 1
ATOM 690 O O . GLU A 1 85 ? 8.721 3.301 -12.851 1.00 89.81 85 GLU A O 1
A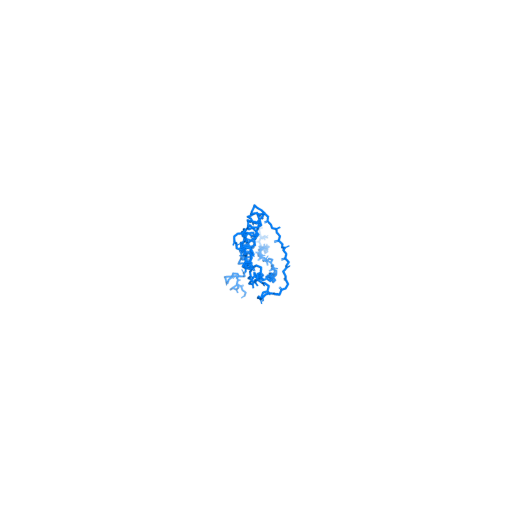TOM 695 N N . GLN A 1 86 ? 9.609 2.851 -10.841 1.00 89.69 86 GLN A N 1
ATOM 696 C CA . GLN A 1 86 ? 10.990 2.723 -11.328 1.00 89.69 86 GLN A CA 1
ATOM 697 C C . GLN A 1 86 ? 11.152 1.621 -12.386 1.00 89.69 86 GLN A C 1
ATOM 699 O O . GLN A 1 86 ? 11.816 1.823 -13.403 1.00 89.69 86 GLN A O 1
ATOM 704 N N . GLN A 1 87 ? 10.531 0.452 -12.190 1.00 89.19 87 GLN A N 1
ATOM 705 C CA . GLN A 1 87 ? 10.562 -0.614 -13.200 1.00 89.19 87 GLN A CA 1
ATOM 706 C C . GLN A 1 87 ? 9.880 -0.180 -14.503 1.00 89.19 87 GLN A C 1
ATOM 708 O O . GLN A 1 87 ? 10.349 -0.507 -15.595 1.00 89.19 87 GLN A O 1
ATOM 713 N N . THR A 1 88 ? 8.802 0.598 -14.404 1.00 89.44 88 THR A N 1
ATOM 714 C CA . THR A 1 88 ? 8.090 1.126 -15.573 1.00 89.44 88 THR A CA 1
ATOM 715 C C . THR A 1 88 ? 8.974 2.071 -16.387 1.00 89.44 88 THR A C 1
ATOM 717 O O . THR A 1 88 ? 9.014 1.966 -17.613 1.00 89.44 88 THR A O 1
ATOM 720 N N . GLU A 1 89 ? 9.735 2.948 -15.730 1.00 88.94 89 GLU A N 1
ATOM 721 C CA . GLU A 1 89 ? 10.686 3.849 -16.398 1.00 88.94 89 GLU A CA 1
ATOM 722 C C . GLU A 1 89 ? 11.789 3.083 -17.140 1.00 88.94 89 GLU A C 1
ATOM 724 O O . GLU A 1 89 ? 12.117 3.422 -18.280 1.00 88.94 89 GLU A O 1
ATOM 729 N N . ILE A 1 90 ? 12.314 2.009 -16.537 1.00 87.00 90 ILE A N 1
ATOM 730 C CA . ILE A 1 90 ? 13.319 1.140 -17.169 1.00 87.00 90 ILE A CA 1
ATOM 731 C C . ILE A 1 90 ? 12.752 0.492 -18.437 1.00 87.00 90 ILE A C 1
ATOM 733 O O . ILE A 1 90 ? 13.407 0.504 -19.483 1.00 87.00 90 ILE A O 1
ATOM 737 N N . ILE A 1 91 ? 11.529 -0.042 -18.367 1.00 86.50 91 ILE A N 1
ATOM 738 C CA . ILE A 1 91 ? 10.853 -0.639 -19.528 1.00 86.50 91 ILE A CA 1
ATOM 739 C C . ILE A 1 91 ? 10.710 0.402 -20.643 1.00 86.50 91 ILE A C 1
ATOM 741 O O . ILE A 1 91 ? 11.101 0.137 -21.778 1.00 86.50 91 ILE A O 1
ATOM 745 N N . VAL A 1 92 ? 10.225 1.606 -20.321 1.00 87.50 92 VAL A N 1
ATOM 746 C CA . VAL A 1 92 ? 10.068 2.701 -21.294 1.00 87.50 92 VAL A CA 1
ATOM 747 C C . VAL A 1 92 ? 11.408 3.095 -21.922 1.00 87.50 92 VAL A C 1
ATOM 749 O O . VAL A 1 92 ? 11.475 3.323 -23.132 1.00 87.50 92 VAL A O 1
ATOM 752 N N . TYR A 1 93 ? 12.482 3.159 -21.133 1.00 87.56 93 TYR A N 1
ATOM 753 C CA . TYR A 1 93 ? 13.821 3.473 -21.628 1.00 87.56 93 TYR A CA 1
ATOM 754 C C . TYR A 1 93 ? 14.295 2.457 -22.677 1.00 87.56 93 TYR A C 1
ATOM 756 O O . TYR A 1 93 ? 14.683 2.851 -23.780 1.00 87.56 93 TYR A O 1
ATOM 764 N N . TYR A 1 94 ? 14.204 1.156 -22.381 1.00 85.88 94 TYR A N 1
ATOM 765 C CA . TYR A 1 94 ? 14.623 0.113 -23.322 1.00 85.88 94 TYR A CA 1
ATOM 766 C C . TYR A 1 94 ? 13.687 -0.010 -24.528 1.00 85.88 94 TYR A C 1
ATOM 768 O O . TYR A 1 94 ? 14.169 -0.174 -25.649 1.00 85.88 94 TYR A O 1
ATOM 776 N N . GLU A 1 95 ? 12.372 0.143 -24.343 1.00 84.44 95 GLU A N 1
ATOM 777 C CA . GLU A 1 95 ? 11.420 0.225 -25.457 1.00 84.44 95 GLU A CA 1
ATOM 778 C C . GLU A 1 95 ? 11.804 1.354 -26.422 1.00 84.44 95 GLU A C 1
ATOM 780 O O . GLU A 1 95 ? 11.772 1.167 -27.636 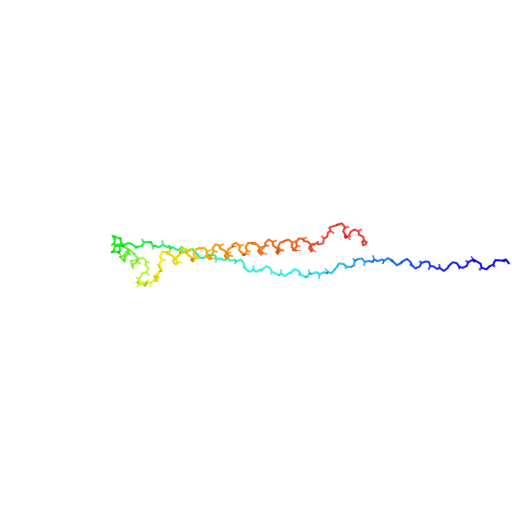1.00 84.44 95 GLU A O 1
ATOM 785 N N . ASN A 1 96 ? 12.193 2.522 -25.902 1.00 85.38 96 ASN A N 1
ATOM 786 C CA . ASN A 1 96 ? 12.626 3.647 -26.727 1.00 85.38 96 ASN A CA 1
ATOM 787 C C . ASN A 1 96 ? 13.977 3.401 -27.409 1.00 85.38 96 ASN A C 1
ATOM 789 O O . ASN A 1 96 ? 14.135 3.783 -28.565 1.00 85.38 96 ASN A O 1
ATOM 793 N N . ALA A 1 97 ? 14.926 2.748 -26.734 1.00 84.31 97 ALA A N 1
ATOM 794 C CA . ALA A 1 97 ? 16.246 2.444 -27.289 1.00 84.31 97 ALA A CA 1
ATOM 795 C C . ALA A 1 97 ? 16.210 1.397 -28.420 1.00 84.31 97 ALA A C 1
ATOM 797 O O . ALA A 1 97 ? 17.054 1.426 -29.315 1.00 84.31 97 ALA A O 1
ATOM 798 N N . VAL A 1 98 ? 15.238 0.477 -28.390 1.00 82.38 98 VAL A N 1
ATOM 799 C CA . VAL A 1 98 ? 15.068 -0.588 -29.398 1.00 82.38 98 VAL A CA 1
ATOM 800 C C . VAL A 1 98 ? 14.254 -0.120 -30.615 1.00 82.38 98 VAL A C 1
ATOM 802 O O . VAL A 1 98 ? 14.275 -0.778 -31.659 1.00 82.38 98 VAL A O 1
ATOM 805 N N . LYS A 1 99 ? 13.551 1.020 -30.532 1.00 80.69 99 LYS A N 1
ATOM 806 C CA . LYS A 1 99 ? 12.781 1.555 -31.667 1.00 80.69 99 LYS A CA 1
ATOM 807 C C . LYS A 1 99 ? 13.692 1.812 -32.877 1.00 80.69 99 LYS A C 1
ATOM 809 O O . LYS A 1 99 ? 14.788 2.352 -32.718 1.00 80.69 99 LYS A O 1
ATOM 814 N N . PRO A 1 100 ? 13.251 1.446 -34.095 1.00 74.62 100 PRO A N 1
ATOM 815 C CA . PRO A 1 100 ? 14.024 1.695 -35.304 1.00 74.62 100 PRO A CA 1
ATOM 816 C C . PRO A 1 100 ? 14.233 3.202 -35.489 1.00 74.62 100 PRO A C 1
ATOM 818 O O . PRO A 1 100 ? 13.297 3.991 -35.351 1.00 74.62 100 PRO A O 1
ATOM 821 N N . ASN A 1 101 ? 15.468 3.600 -35.788 1.00 72.56 101 ASN A N 1
ATOM 822 C CA . ASN A 1 101 ? 15.800 4.994 -36.044 1.00 72.56 101 ASN A CA 1
ATOM 823 C C . ASN A 1 101 ? 15.367 5.337 -37.483 1.00 72.56 101 ASN A C 1
ATOM 825 O O . ASN A 1 101 ? 15.789 4.634 -38.403 1.00 72.56 101 ASN A O 1
ATOM 829 N N . PRO A 1 102 ? 14.566 6.391 -37.726 1.00 64.12 102 PRO A N 1
ATOM 830 C CA . PRO A 1 102 ? 14.109 6.746 -39.076 1.00 64.12 102 PRO A CA 1
ATOM 831 C C . PRO A 1 102 ? 15.245 7.039 -40.074 1.00 64.12 102 PRO A C 1
ATOM 833 O O . PRO A 1 102 ? 15.021 6.997 -41.278 1.00 64.12 102 PRO A O 1
ATOM 836 N N . ALA A 1 103 ? 16.464 7.303 -39.593 1.00 62.28 103 ALA A N 1
ATOM 837 C CA . ALA A 1 103 ? 17.650 7.491 -40.428 1.00 62.28 103 ALA A CA 1
ATOM 838 C C . ALA A 1 103 ? 18.256 6.184 -40.988 1.00 62.28 103 ALA A C 1
ATOM 840 O O . ALA A 1 103 ? 19.062 6.253 -41.910 1.00 62.28 103 ALA A O 1
ATOM 841 N N . ASP A 1 104 ? 17.890 5.012 -40.457 1.00 59.31 104 ASP A N 1
ATOM 842 C CA . ASP A 1 104 ? 18.447 3.725 -40.906 1.00 59.31 104 ASP A CA 1
ATOM 843 C C . ASP A 1 104 ? 17.663 3.121 -42.093 1.00 59.31 104 ASP A C 1
ATOM 845 O O . ASP A 1 104 ? 18.205 2.313 -42.850 1.00 59.31 104 ASP A O 1
ATOM 849 N N . ASP A 1 105 ? 16.399 3.522 -42.287 1.00 55.56 105 ASP A N 1
ATOM 850 C CA . ASP A 1 105 ? 15.495 2.960 -43.311 1.00 55.56 105 ASP A CA 1
ATOM 851 C C . ASP A 1 105 ? 15.660 3.613 -44.700 1.00 55.56 105 ASP A C 1
ATOM 853 O O . ASP A 1 105 ? 15.148 3.108 -45.695 1.00 55.56 105 ASP A O 1
ATOM 857 N N . THR A 1 106 ? 16.420 4.710 -44.802 1.00 49.69 106 THR A N 1
ATOM 858 C CA . THR A 1 106 ? 16.714 5.408 -46.070 1.00 49.69 106 THR A CA 1
ATOM 859 C C . THR A 1 106 ? 17.888 4.805 -46.853 1.00 49.69 106 THR A C 1
ATOM 861 O O . THR A 1 106 ? 18.280 5.359 -47.878 1.00 49.69 106 THR A O 1
ATOM 864 N N . SER A 1 107 ? 18.453 3.679 -46.397 1.00 48.84 107 SER A N 1
ATOM 865 C CA . SER A 1 107 ? 19.590 3.001 -47.051 1.00 48.84 107 SER A CA 1
ATOM 866 C C . SER A 1 107 ? 19.235 1.724 -47.829 1.00 48.84 107 SER A C 1
ATOM 868 O O . SER A 1 107 ? 20.145 1.020 -48.270 1.00 48.84 107 SER A O 1
ATOM 870 N N . LYS A 1 108 ? 17.943 1.414 -48.001 1.00 40.16 108 LYS A N 1
ATOM 871 C CA . LYS A 1 108 ? 17.481 0.270 -48.805 1.00 40.16 108 LYS A CA 1
ATOM 872 C C . LYS A 1 108 ? 17.190 0.634 -50.252 1.00 40.16 108 LYS A C 1
ATOM 874 O O . LYS A 1 108 ? 16.558 1.687 -50.475 1.00 40.16 108 LYS A O 1
#

Foldseek 3Di:
DDPPPDDDPDPPPDDDPDDPQDDQDDDDDDDDDDDDDDDDDDPVCPVVCVVVCCVVPNDDDDDDDDPVRVVVVVVVVVVVVVVVVVVVVVSVVVVVVSDDDPVVVVPD

Radius of gyration: 33.06 Å; chains: 1; bounding box: 87×17×91 Å